Protein AF-A0A8S1S2Y8-F1 (afdb_monomer_lite)

InterPro domains:
  IPR013099 Potassium channel domain [PF07885] (14-70)
  IPR028325 Voltage-gated potassium channel [PTHR11537] (1-99)

Secondary structure (DSSP, 8-state):
-HHHHHTT-TT-S--SHHHHHHHHHHHHTT---SSS---SHHHHHHHHHHHHHHHHHHHHHHHHHHHHHHHHHHHHHHHHHHHHHHHHHHHHHHHHHHHHHHHHHHHHHHHHHHHHHHHHHHHHHHHHHHHHHHHHHHHHHHHHHHHHHHHHHHHHHHHHHHHHHHHHHHHHHHHHHHHHT-

Radius of gyration: 68.38 Å; chains: 1; bounding box: 125×21×181 Å

Structure (mmCIF, N/CA/C/O backbone):
data_AF-A0A8S1S2Y8-F1
#
_entry.id   AF-A0A8S1S2Y8-F1
#
loop_
_atom_site.group_PDB
_atom_site.id
_atom_site.type_symbol
_atom_site.label_atom_id
_atom_site.label_alt_id
_atom_site.label_comp_id
_atom_site.label_asym_id
_atom_site.label_entity_id
_atom_site.label_seq_id
_atom_site.pdbx_PDB_ins_code
_atom_site.Cartn_x
_atom_site.Cartn_y
_atom_site.Cartn_z
_atom_site.occupancy
_atom_site.B_iso_or_equiv
_atom_site.auth_seq_id
_atom_site.auth_comp_id
_atom_site.auth_asym_id
_atom_site.auth_atom_id
_atom_site.pdbx_PDB_model_num
ATOM 1 N N . MET A 1 1 ? 30.157 2.324 -43.623 1.00 88.12 1 MET A N 1
ATOM 2 C CA . MET A 1 1 ? 29.641 3.522 -44.312 1.00 88.12 1 MET A CA 1
ATOM 3 C C . MET A 1 1 ? 30.739 4.304 -45.024 1.00 88.12 1 MET A C 1
ATOM 5 O O . MET A 1 1 ? 30.757 4.254 -46.238 1.00 88.12 1 MET A O 1
ATOM 9 N N . TYR A 1 2 ? 31.684 4.937 -44.312 1.00 89.44 2 TYR A N 1
ATOM 10 C CA . TYR A 1 2 ? 32.797 5.688 -44.927 1.00 89.44 2 TYR A CA 1
ATOM 11 C C . TYR A 1 2 ? 33.523 4.914 -46.044 1.00 89.44 2 TYR A C 1
ATOM 13 O O . TYR A 1 2 ? 33.565 5.370 -47.179 1.00 89.44 2 TYR A O 1
ATOM 21 N N . PHE A 1 3 ? 34.014 3.707 -45.739 1.00 88.25 3 PHE A N 1
ATOM 22 C CA . PHE A 1 3 ? 34.695 2.857 -46.724 1.00 88.25 3 PHE A CA 1
ATOM 23 C C . PHE A 1 3 ? 33.790 2.458 -47.900 1.00 88.25 3 PHE A C 1
ATOM 25 O O . PHE A 1 3 ? 34.206 2.540 -49.046 1.00 88.25 3 PHE A O 1
ATOM 32 N N . ALA A 1 4 ? 32.524 2.129 -47.620 1.00 86.75 4 ALA A N 1
ATOM 33 C CA . ALA A 1 4 ? 31.551 1.726 -48.636 1.00 86.75 4 ALA A CA 1
ATOM 34 C C . ALA A 1 4 ? 31.177 2.852 -49.615 1.00 86.75 4 ALA A C 1
ATOM 36 O O . ALA A 1 4 ? 30.771 2.564 -50.730 1.00 86.75 4 ALA A O 1
ATOM 37 N N . GLU A 1 5 ? 31.293 4.121 -49.219 1.00 87.25 5 GLU A N 1
ATOM 38 C CA . GLU A 1 5 ? 31.091 5.246 -50.138 1.00 87.25 5 GLU A CA 1
ATOM 39 C C . GLU A 1 5 ? 32.388 5.644 -50.849 1.00 87.25 5 GLU A C 1
ATOM 41 O O . GLU A 1 5 ? 32.359 5.916 -52.045 1.00 87.25 5 GLU A O 1
ATOM 46 N N . LYS A 1 6 ? 33.527 5.631 -50.144 1.00 87.31 6 LYS A N 1
ATOM 47 C CA . LYS A 1 6 ? 34.828 6.033 -50.699 1.00 87.31 6 LYS A CA 1
ATOM 48 C C . LYS A 1 6 ? 35.302 5.140 -51.849 1.00 87.31 6 LYS A C 1
ATOM 50 O O . LYS A 1 6 ? 35.990 5.620 -52.737 1.00 87.31 6 LYS A O 1
ATOM 55 N N . GLU A 1 7 ? 34.968 3.853 -51.821 1.00 82.81 7 GLU A N 1
ATOM 56 C CA . GLU A 1 7 ? 35.405 2.892 -52.845 1.00 82.81 7 GLU A CA 1
ATOM 57 C C . GLU A 1 7 ? 34.587 2.950 -54.144 1.00 82.81 7 GLU A C 1
ATOM 59 O O . GLU A 1 7 ? 35.056 2.473 -55.173 1.00 82.81 7 GLU A O 1
ATOM 64 N N . PHE A 1 8 ? 33.375 3.51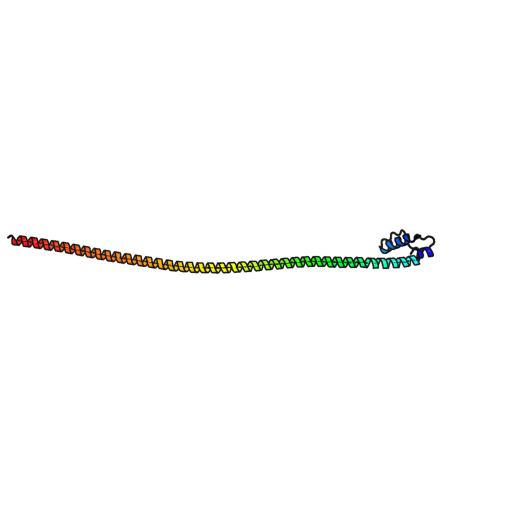5 -54.117 1.00 81.56 8 PHE A N 1
ATOM 65 C CA . PHE A 1 8 ? 32.415 3.405 -55.226 1.00 81.56 8 PHE A CA 1
ATOM 66 C C . PHE A 1 8 ? 31.909 4.753 -55.759 1.00 81.56 8 PHE A C 1
ATOM 68 O O . PHE A 1 8 ? 31.185 4.769 -56.756 1.00 81.56 8 PHE A O 1
ATOM 75 N N . VAL A 1 9 ? 32.227 5.873 -55.097 1.00 85.25 9 VAL A N 1
ATOM 76 C CA . VAL A 1 9 ? 31.746 7.213 -55.462 1.00 85.25 9 VAL A CA 1
ATOM 77 C C . VAL A 1 9 ? 32.855 8.248 -55.256 1.00 85.25 9 VAL A C 1
ATOM 79 O O . VAL A 1 9 ? 33.209 8.559 -54.120 1.00 85.25 9 VAL A O 1
ATOM 82 N N . ASP A 1 10 ? 33.340 8.837 -56.353 1.00 76.56 10 ASP A N 1
ATOM 83 C CA . ASP A 1 10 ? 34.416 9.842 -56.323 1.00 76.56 10 ASP A CA 1
ATOM 84 C C . ASP A 1 10 ? 33.977 11.185 -55.697 1.00 76.56 10 ASP A C 1
ATOM 86 O O . ASP A 1 10 ? 34.772 11.845 -55.033 1.00 76.56 10 ASP A O 1
ATOM 90 N N . ASP A 1 11 ? 32.697 11.567 -55.839 1.00 81.38 11 ASP A N 1
ATOM 91 C CA . ASP A 1 11 ? 32.091 12.784 -55.256 1.00 81.38 11 ASP A CA 1
ATOM 92 C C . ASP A 1 11 ? 31.086 12.449 -54.131 1.00 81.38 11 ASP A C 1
ATOM 94 O O . ASP A 1 11 ? 29.880 12.750 -54.170 1.00 81.38 11 ASP A O 1
ATOM 98 N N . SER A 1 12 ? 31.575 11.707 -53.134 1.00 85.31 12 SER A N 1
ATOM 99 C CA . SER A 1 12 ? 30.797 11.356 -51.945 1.00 85.31 12 SER A CA 1
ATOM 100 C C . SER A 1 12 ? 30.681 12.536 -50.976 1.00 85.31 12 SER A C 1
ATOM 102 O O . SER A 1 12 ? 31.655 13.228 -50.678 1.00 85.31 12 SER A O 1
ATOM 104 N N . GLN A 1 13 ? 29.485 12.712 -50.404 1.00 86.81 13 GLN A N 1
ATOM 105 C CA . GLN A 1 13 ? 29.245 13.674 -49.321 1.00 86.81 13 GLN A CA 1
ATOM 106 C C . GLN A 1 13 ? 29.924 13.240 -48.008 1.00 86.81 13 GLN A C 1
ATOM 108 O O . GLN A 1 13 ? 30.214 14.077 -47.156 1.00 86.81 13 GLN A O 1
ATOM 113 N N . ILE A 1 14 ? 30.192 11.939 -47.836 1.00 88.94 14 ILE A N 1
ATOM 114 C CA . ILE A 1 14 ? 30.812 11.361 -46.637 1.00 88.94 14 ILE A CA 1
ATOM 115 C C . ILE A 1 14 ? 32.317 11.215 -46.887 1.00 88.94 14 ILE A C 1
ATOM 117 O O . ILE A 1 14 ? 32.796 10.176 -47.342 1.00 88.94 14 ILE A O 1
ATOM 121 N N . GLN A 1 15 ? 33.069 12.267 -46.572 1.00 87.62 15 GLN A N 1
ATOM 122 C CA . GLN A 1 15 ? 34.500 12.384 -46.873 1.00 87.62 15 GLN A CA 1
ATOM 123 C C . GLN A 1 15 ? 35.410 11.951 -45.719 1.00 87.62 15 GLN A C 1
ATOM 125 O O . GLN A 1 15 ? 36.563 11.586 -45.949 1.00 87.62 15 GLN A O 1
ATOM 130 N N . ASN A 1 16 ? 34.906 11.957 -44.480 1.00 90.31 16 ASN A N 1
ATOM 131 C CA . ASN A 1 16 ? 35.681 11.609 -43.287 1.00 90.31 16 ASN A CA 1
ATOM 132 C C . ASN A 1 16 ? 34.907 10.682 -42.335 1.00 90.31 16 ASN A C 1
ATOM 134 O O . ASN A 1 16 ? 33.675 10.683 -42.296 1.00 90.31 16 ASN A O 1
ATOM 138 N N . ILE A 1 17 ? 35.633 9.933 -41.496 1.00 92.69 17 ILE A N 1
ATOM 139 C CA . ILE A 1 17 ? 35.045 9.016 -40.500 1.00 92.69 17 ILE A CA 1
ATOM 140 C C . ILE A 1 17 ? 34.043 9.723 -39.562 1.00 92.69 17 ILE A C 1
ATOM 142 O O . ILE A 1 17 ? 32.956 9.178 -39.369 1.00 92.69 17 ILE A O 1
ATOM 146 N N . PRO A 1 18 ? 34.313 10.933 -39.026 1.00 94.06 18 PRO A N 1
ATOM 147 C CA . PRO A 1 18 ? 33.348 11.625 -38.169 1.00 94.06 18 PRO A CA 1
ATOM 148 C C . PRO A 1 18 ? 32.007 11.929 -38.854 1.00 94.06 18 PRO A C 1
ATOM 150 O O . PRO A 1 18 ? 30.966 11.820 -38.215 1.00 94.06 18 PRO A O 1
ATOM 153 N N . GLN A 1 19 ? 32.002 12.232 -40.158 1.00 91.69 19 GLN A N 1
ATOM 154 C CA . GLN A 1 19 ? 30.764 12.451 -40.923 1.00 91.69 19 GLN A CA 1
ATOM 155 C C . GLN A 1 19 ? 29.966 11.152 -41.075 1.00 91.69 19 GLN A C 1
ATOM 157 O O . GLN A 1 19 ? 28.742 11.154 -40.984 1.00 91.69 19 GLN A O 1
ATOM 162 N N . ALA A 1 20 ? 30.653 10.018 -41.239 1.00 91.62 20 ALA A N 1
ATOM 163 C CA . ALA A 1 20 ? 30.003 8.713 -41.259 1.00 91.62 20 ALA A CA 1
ATOM 164 C C . ALA A 1 20 ? 29.401 8.337 -39.893 1.00 91.62 20 ALA A C 1
ATOM 166 O O . ALA A 1 20 ? 28.341 7.716 -39.852 1.00 91.62 20 ALA A O 1
ATOM 167 N N . ILE A 1 21 ? 30.055 8.716 -38.787 1.00 92.94 21 ILE A N 1
ATOM 168 C CA . ILE A 1 21 ? 29.522 8.542 -37.426 1.00 92.94 21 ILE A CA 1
ATOM 169 C C . ILE A 1 21 ? 28.290 9.426 -37.224 1.00 92.94 21 ILE A C 1
ATOM 171 O O . ILE A 1 21 ? 27.272 8.936 -36.742 1.00 92.94 21 ILE A O 1
ATOM 175 N N . TRP A 1 22 ? 28.354 10.696 -37.632 1.00 93.88 22 TRP A N 1
ATOM 176 C CA . TRP A 1 22 ? 27.210 11.607 -37.590 1.00 93.88 22 TRP A CA 1
ATOM 177 C C . TRP A 1 22 ? 26.012 11.034 -38.350 1.00 93.88 22 TRP A C 1
ATOM 179 O O . TRP A 1 22 ? 24.940 10.882 -37.766 1.00 93.88 22 TRP A O 1
ATOM 189 N N . TRP A 1 23 ? 26.225 10.605 -39.599 1.00 93.31 23 TRP A N 1
ATOM 190 C CA . TRP A 1 23 ? 25.201 9.940 -40.401 1.00 93.31 23 TRP A CA 1
ATOM 191 C C . TRP A 1 23 ? 24.616 8.704 -39.700 1.00 93.31 23 TRP A C 1
ATOM 193 O O . TRP A 1 23 ? 23.399 8.518 -39.680 1.00 93.31 23 TRP A O 1
ATOM 203 N N . ALA A 1 24 ? 25.463 7.865 -39.094 1.00 92.06 24 ALA A N 1
ATOM 204 C CA . ALA A 1 24 ? 25.008 6.667 -38.394 1.00 92.06 24 ALA A CA 1
ATOM 205 C C . ALA A 1 24 ? 24.125 7.020 -37.189 1.00 92.06 24 ALA A C 1
ATOM 207 O O . ALA A 1 24 ? 23.062 6.425 -37.024 1.00 92.06 24 ALA A O 1
ATOM 208 N N . ILE A 1 25 ? 24.516 8.018 -36.388 1.00 92.44 25 ILE A N 1
ATOM 209 C CA . ILE A 1 25 ? 23.746 8.473 -35.223 1.00 92.44 25 ILE A CA 1
ATOM 210 C C . ILE A 1 25 ? 22.370 8.979 -35.658 1.00 92.44 25 ILE A C 1
ATOM 212 O O . ILE A 1 25 ? 21.370 8.494 -35.139 1.00 92.44 25 ILE A O 1
ATOM 216 N N . ILE A 1 26 ? 22.300 9.899 -36.627 1.00 93.31 26 ILE A N 1
ATOM 217 C CA . ILE A 1 26 ? 21.025 10.494 -37.070 1.00 93.31 26 ILE A CA 1
ATOM 218 C C . ILE A 1 26 ? 20.114 9.486 -37.785 1.00 93.31 26 ILE A C 1
ATOM 220 O O . ILE A 1 26 ? 18.896 9.652 -37.785 1.00 93.31 26 ILE A O 1
ATOM 224 N N . THR A 1 27 ? 20.692 8.445 -38.394 1.00 91.56 27 THR A N 1
ATOM 225 C CA . THR A 1 27 ? 19.942 7.366 -39.055 1.00 91.56 27 THR A CA 1
ATOM 226 C C . THR A 1 27 ? 19.395 6.375 -38.029 1.00 91.56 27 THR A C 1
ATOM 228 O O . THR A 1 27 ? 18.227 6.002 -38.103 1.00 91.56 27 THR A O 1
ATOM 231 N N . ILE A 1 28 ? 20.201 5.985 -37.033 1.00 91.38 28 ILE A N 1
ATOM 232 C CA . ILE A 1 28 ? 19.782 5.090 -35.941 1.00 91.38 28 ILE A CA 1
ATOM 233 C C . ILE A 1 28 ? 18.699 5.741 -35.078 1.00 91.38 28 ILE A C 1
ATOM 235 O O . ILE A 1 28 ? 17.756 5.068 -34.670 1.00 91.38 28 ILE A O 1
ATOM 239 N N . THR A 1 29 ? 18.794 7.050 -34.836 1.00 91.62 29 THR A N 1
ATOM 240 C CA . THR A 1 29 ? 17.769 7.815 -34.110 1.00 91.62 29 THR A CA 1
ATOM 241 C C . THR A 1 29 ? 16.569 8.197 -34.973 1.00 91.62 29 THR A C 1
ATOM 243 O O . THR A 1 29 ? 15.662 8.862 -34.480 1.00 91.62 29 THR A O 1
ATOM 246 N N . THR A 1 30 ? 16.525 7.771 -36.241 1.00 91.44 30 THR A N 1
ATOM 247 C CA . THR A 1 30 ? 15.448 8.058 -37.206 1.00 91.44 30 THR A CA 1
ATOM 248 C C . THR A 1 30 ? 15.209 9.550 -37.486 1.00 91.44 30 THR A C 1
ATOM 250 O O . THR A 1 30 ? 14.169 9.912 -38.024 1.00 91.44 30 THR A O 1
ATOM 253 N N . VAL A 1 31 ? 16.171 10.422 -37.159 1.00 93.62 31 VAL A N 1
ATOM 254 C CA . VAL A 1 31 ? 16.075 11.872 -37.406 1.00 93.62 31 VAL A CA 1
ATOM 255 C C . VAL A 1 31 ? 16.260 12.185 -38.889 1.00 93.62 31 VAL A C 1
ATOM 257 O O . VAL A 1 31 ? 15.448 12.894 -39.470 1.00 93.62 31 VAL A O 1
ATOM 260 N N . GLY A 1 32 ? 17.320 11.642 -39.501 1.00 91.69 32 GLY A N 1
ATOM 261 C CA . GLY A 1 32 ? 17.525 11.672 -40.952 1.00 91.69 32 GLY A CA 1
ATOM 262 C C . GLY A 1 32 ? 17.511 13.063 -41.600 1.00 91.69 32 GLY A C 1
ATOM 263 O O . GLY A 1 32 ? 16.723 13.298 -42.509 1.00 91.69 32 GLY A O 1
ATOM 264 N N . TYR A 1 33 ? 18.406 13.969 -41.187 1.00 93.19 33 TYR A N 1
ATOM 265 C CA . TYR A 1 33 ? 18.482 15.337 -41.732 1.00 93.19 33 TYR A CA 1
ATOM 266 C C . TYR A 1 33 ? 18.702 15.416 -43.254 1.00 93.19 33 TYR A C 1
ATOM 268 O O . TYR A 1 33 ? 18.320 16.408 -43.870 1.00 93.19 33 TYR A O 1
ATOM 276 N N . GLY A 1 34 ? 19.308 14.391 -43.863 1.00 90.31 34 GLY A N 1
ATOM 277 C CA . GLY A 1 34 ? 19.558 14.338 -45.309 1.00 90.31 34 GLY A CA 1
ATOM 278 C C . GLY A 1 34 ? 20.745 15.187 -45.782 1.00 90.31 34 GLY A C 1
ATOM 279 O O . GLY A 1 34 ? 20.929 15.366 -46.981 1.00 90.31 34 GLY A O 1
ATOM 280 N N . ASP A 1 35 ? 21.555 15.684 -44.851 1.00 91.06 35 ASP A N 1
ATOM 281 C CA . ASP A 1 35 ? 22.799 16.425 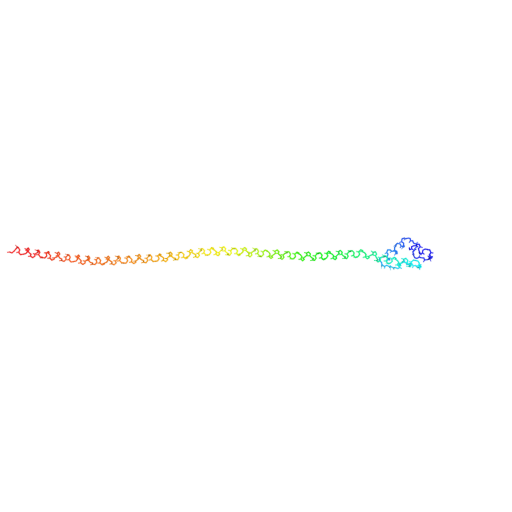-45.076 1.00 91.06 35 ASP A CA 1
ATOM 282 C C . ASP A 1 35 ? 23.923 15.542 -45.644 1.00 91.06 35 ASP A C 1
ATOM 284 O O . ASP A 1 35 ? 24.696 15.979 -46.497 1.00 91.06 35 ASP A O 1
ATOM 288 N N . TYR A 1 36 ? 23.968 14.279 -45.219 1.00 89.62 36 TYR A N 1
ATOM 289 C CA . TYR A 1 36 ? 24.851 13.252 -45.761 1.00 89.62 36 TYR A CA 1
ATOM 290 C C . TYR A 1 36 ? 24.034 12.014 -46.123 1.00 89.62 36 TYR A C 1
ATOM 292 O O . TYR A 1 36 ? 23.331 11.469 -45.275 1.00 89.62 36 TYR A O 1
ATOM 300 N N . VAL A 1 37 ? 24.119 11.538 -47.368 1.00 89.62 37 VAL A N 1
ATOM 301 C CA . VAL A 1 37 ? 23.354 10.364 -47.825 1.00 89.62 37 VAL A CA 1
ATOM 302 C C . VAL A 1 37 ? 24.238 9.436 -48.668 1.00 89.62 37 VAL A C 1
ATOM 304 O O . VAL A 1 37 ? 24.928 9.925 -49.566 1.00 89.62 37 VAL A O 1
ATOM 307 N N . PRO A 1 38 ? 24.223 8.104 -48.429 1.00 89.50 38 PRO A N 1
ATOM 308 C CA . PRO A 1 38 ? 24.921 7.156 -49.294 1.00 89.50 38 PRO A CA 1
ATOM 309 C C . PRO A 1 38 ? 24.380 7.219 -50.717 1.00 89.50 38 PRO A C 1
ATOM 311 O O . PRO A 1 38 ? 23.175 7.047 -50.940 1.00 89.50 38 PRO A O 1
ATOM 314 N N . LYS A 1 39 ? 25.268 7.375 -51.695 1.00 88.31 39 LYS A N 1
ATOM 315 C CA . LYS A 1 39 ? 24.903 7.265 -53.111 1.00 88.31 39 LYS A CA 1
ATOM 316 C C . LYS A 1 39 ? 25.178 5.858 -53.648 1.00 88.31 39 LYS A C 1
ATOM 318 O O . LYS A 1 39 ? 24.433 5.401 -54.519 1.00 88.31 39 LYS A O 1
ATOM 323 N N . SER A 1 40 ? 26.179 5.159 -53.106 1.00 91.44 40 SER A N 1
ATOM 324 C CA . SER A 1 40 ? 26.584 3.824 -53.560 1.00 91.44 40 SER A CA 1
ATOM 325 C C . SER A 1 40 ? 25.523 2.753 -53.271 1.00 91.44 40 SER A C 1
ATOM 327 O O . SER A 1 40 ? 24.742 2.843 -52.318 1.00 91.44 40 SER A O 1
ATOM 329 N N . LEU A 1 41 ? 25.504 1.690 -54.082 1.00 90.19 41 LEU A N 1
ATOM 330 C CA . LEU A 1 41 ? 24.594 0.557 -53.880 1.00 90.19 41 LEU A CA 1
ATOM 331 C C . LEU A 1 41 ? 24.871 -0.156 -52.542 1.00 90.19 41 LEU A C 1
ATOM 333 O O . LEU A 1 41 ? 23.941 -0.476 -51.801 1.00 90.19 41 LEU A O 1
ATOM 337 N N . LEU A 1 42 ? 26.152 -0.341 -52.206 1.00 89.81 42 LEU A N 1
ATOM 338 C CA . LEU A 1 42 ? 26.587 -0.960 -50.954 1.00 89.81 42 LEU A CA 1
ATOM 339 C C . LEU A 1 42 ? 26.259 -0.078 -49.737 1.00 89.81 42 LEU A C 1
ATOM 341 O O . LEU A 1 42 ? 25.779 -0.576 -48.719 1.00 89.81 42 LEU A O 1
ATOM 345 N N . GLY A 1 43 ? 26.449 1.238 -49.851 1.00 90.31 43 GLY A N 1
ATOM 346 C CA . GLY A 1 43 ? 26.092 2.215 -48.823 1.00 90.31 43 GLY A CA 1
ATOM 347 C C . GLY A 1 43 ? 24.592 2.239 -48.533 1.00 90.31 43 GLY A C 1
ATOM 348 O O . GLY A 1 43 ? 24.194 2.272 -47.369 1.00 90.31 43 GLY A O 1
ATOM 349 N N . LYS A 1 44 ? 23.747 2.120 -49.565 1.00 90.44 44 LYS A N 1
ATOM 350 C CA . LYS A 1 44 ? 22.289 1.993 -49.397 1.00 90.44 44 LYS A CA 1
ATOM 351 C C . LYS A 1 44 ? 21.895 0.706 -48.675 1.00 90.44 44 LYS A C 1
ATOM 353 O O . LYS A 1 44 ? 21.053 0.758 -47.782 1.00 90.44 44 LYS A O 1
ATOM 358 N N . PHE A 1 45 ? 22.524 -0.426 -48.996 1.00 93.62 45 PHE A N 1
ATOM 359 C CA . PHE A 1 45 ? 22.280 -1.686 -48.285 1.00 93.62 45 PHE A CA 1
ATOM 360 C C . PHE A 1 45 ? 22.652 -1.586 -46.796 1.00 93.62 45 PHE A C 1
ATOM 362 O O . PHE A 1 45 ? 21.863 -1.955 -45.926 1.00 93.62 45 PHE A O 1
ATOM 369 N N . ILE A 1 46 ? 23.813 -0.998 -46.492 1.00 91.44 46 ILE A N 1
ATOM 370 C CA . ILE A 1 46 ? 24.242 -0.722 -45.113 1.00 91.44 46 ILE A CA 1
ATOM 371 C C . ILE A 1 46 ? 23.277 0.253 -44.419 1.00 91.44 46 ILE A C 1
ATOM 373 O O . ILE A 1 46 ? 22.993 0.084 -43.236 1.00 91.44 46 ILE A O 1
ATOM 377 N N . GLY A 1 47 ? 22.733 1.235 -45.143 1.00 90.31 47 GLY A N 1
ATOM 378 C CA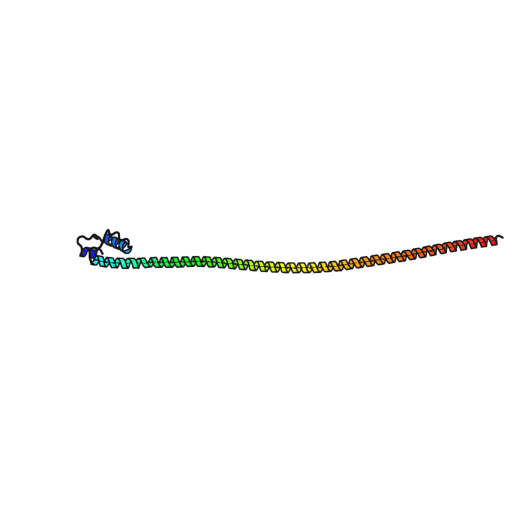 . GLY A 1 47 ? 21.696 2.145 -44.649 1.00 90.31 47 GLY A CA 1
ATOM 379 C C . GLY A 1 47 ? 20.422 1.435 -44.215 1.00 90.31 47 GLY A C 1
ATOM 380 O O . GLY A 1 47 ? 19.943 1.673 -43.108 1.00 90.31 47 GLY A O 1
ATOM 381 N N . VAL A 1 48 ? 19.917 0.511 -45.034 1.00 91.81 48 VAL A N 1
ATOM 382 C CA . VAL A 1 48 ? 18.730 -0.288 -44.691 1.00 91.81 48 VAL A CA 1
ATOM 383 C C . VAL A 1 48 ? 18.986 -1.142 -43.448 1.00 91.81 48 VAL A C 1
ATOM 385 O O . VAL A 1 48 ? 18.164 -1.152 -42.532 1.00 91.81 48 VAL A O 1
ATOM 388 N N . LEU A 1 49 ? 20.144 -1.804 -43.366 1.00 92.31 49 LEU A N 1
ATOM 389 C CA . LEU A 1 49 ? 20.515 -2.574 -42.176 1.00 92.31 49 LEU A CA 1
ATOM 390 C C . LEU A 1 49 ? 20.619 -1.683 -40.934 1.00 92.31 49 LEU A C 1
ATOM 392 O O . LEU A 1 49 ? 20.064 -2.020 -39.890 1.00 92.31 49 LEU A O 1
ATOM 396 N N . SER A 1 50 ? 21.280 -0.529 -41.046 1.00 91.25 50 SER A N 1
ATOM 397 C CA . SER A 1 50 ? 21.434 0.424 -39.941 1.00 91.25 50 SER A CA 1
ATOM 398 C C . SER A 1 50 ? 20.087 0.921 -39.416 1.00 91.25 50 SER A C 1
ATOM 400 O O . SER A 1 50 ? 19.941 1.109 -38.210 1.00 91.25 50 SER A O 1
ATOM 402 N N . LEU A 1 51 ? 19.102 1.109 -40.297 1.00 91.19 51 LEU A N 1
ATOM 403 C CA . LEU A 1 51 ? 17.750 1.509 -39.919 1.00 91.19 51 LEU A CA 1
ATOM 404 C C . LEU A 1 51 ? 17.032 0.404 -39.132 1.00 91.19 51 LEU A C 1
ATOM 406 O O . LEU A 1 51 ? 16.473 0.673 -38.071 1.00 91.19 51 LEU A O 1
ATOM 410 N N . ILE A 1 52 ? 17.100 -0.846 -39.603 1.00 92.81 52 ILE A N 1
ATOM 411 C CA . ILE A 1 52 ? 16.508 -2.000 -38.906 1.00 92.81 52 ILE A CA 1
ATOM 412 C C . ILE A 1 52 ? 17.135 -2.164 -37.516 1.00 92.81 52 ILE A C 1
ATOM 414 O O . ILE A 1 52 ? 16.418 -2.281 -36.521 1.00 92.81 52 ILE A O 1
ATOM 418 N N . PHE A 1 53 ? 18.467 -2.120 -37.424 1.00 92.31 53 PHE A N 1
ATOM 419 C CA . PHE A 1 53 ? 19.162 -2.212 -36.140 1.00 92.31 53 PHE A CA 1
ATOM 420 C C . PHE A 1 53 ? 18.835 -1.040 -35.215 1.00 92.31 53 PHE A C 1
ATOM 422 O O . PHE A 1 53 ? 18.650 -1.259 -34.021 1.00 92.31 53 PHE A O 1
ATOM 429 N N . GLY A 1 54 ? 18.719 0.181 -35.742 1.00 90.62 54 GLY A N 1
ATOM 430 C CA . GLY A 1 54 ? 18.371 1.349 -34.939 1.00 90.62 54 GLY A CA 1
ATOM 431 C C . GLY A 1 54 ? 17.007 1.217 -34.265 1.00 90.62 54 GLY A C 1
ATOM 432 O O . GLY A 1 54 ? 16.897 1.397 -33.053 1.00 90.62 54 GLY A O 1
ATOM 433 N N . VAL A 1 55 ? 15.990 0.790 -35.018 1.00 91.56 55 VAL A N 1
ATOM 434 C CA . VAL A 1 55 ? 14.642 0.547 -34.479 1.00 91.56 55 VAL A CA 1
ATOM 435 C C . VAL A 1 55 ? 14.652 -0.567 -33.427 1.00 91.56 55 VAL A C 1
ATOM 437 O O . VAL A 1 55 ? 14.068 -0.402 -32.355 1.00 91.56 55 VAL A O 1
ATOM 440 N N . LEU A 1 56 ? 15.347 -1.679 -33.688 1.00 92.75 56 LEU A N 1
ATOM 441 C CA . LEU A 1 56 ? 15.451 -2.789 -32.732 1.00 92.75 56 LEU A CA 1
ATOM 442 C C . LEU A 1 56 ? 16.144 -2.367 -31.428 1.00 92.75 56 LEU A C 1
ATOM 444 O O . LEU A 1 56 ? 15.671 -2.705 -30.342 1.00 92.75 56 LEU A O 1
ATOM 448 N N . LEU A 1 57 ? 17.232 -1.599 -31.526 1.00 91.94 57 LEU A N 1
ATOM 449 C CA . LEU A 1 57 ? 17.977 -1.110 -30.365 1.00 91.94 57 LEU A CA 1
ATOM 450 C C . LEU A 1 57 ? 17.159 -0.123 -29.530 1.00 91.94 57 LEU A C 1
ATOM 452 O O . LEU A 1 57 ? 17.193 -0.207 -28.305 1.00 91.94 57 LEU A O 1
ATOM 456 N N . LEU A 1 58 ? 16.405 0.778 -30.166 1.00 91.94 58 LEU A N 1
ATOM 457 C CA . LEU A 1 58 ? 15.548 1.739 -29.464 1.00 91.94 58 LEU A CA 1
ATOM 458 C C . LEU A 1 58 ? 14.282 1.095 -28.882 1.00 91.94 58 LEU A C 1
ATOM 460 O O . LEU A 1 58 ? 13.768 1.566 -27.868 1.00 91.94 58 LEU A O 1
ATOM 464 N N . SER A 1 59 ? 13.800 -0.010 -29.455 1.00 93.56 59 SER A N 1
ATOM 465 C CA . SER A 1 59 ? 12.603 -0.704 -28.967 1.00 93.56 59 SER A CA 1
ATOM 466 C C . SER A 1 59 ? 12.777 -1.296 -27.564 1.00 93.56 59 SER A C 1
ATOM 468 O O . SER A 1 59 ? 11.827 -1.294 -26.780 1.00 93.56 59 SER A O 1
ATOM 470 N N . LEU A 1 60 ? 13.962 -1.814 -27.231 1.00 94.31 60 LEU A N 1
ATOM 471 C CA . LEU A 1 60 ? 14.224 -2.460 -25.939 1.00 94.31 60 LEU A CA 1
ATOM 472 C C . LEU A 1 60 ? 14.113 -1.504 -24.735 1.00 94.31 60 LEU A C 1
ATOM 474 O O . LEU A 1 60 ? 13.339 -1.810 -23.823 1.00 94.31 60 LEU A O 1
ATOM 478 N N . PRO A 1 61 ? 14.817 -0.353 -24.685 1.00 93.62 61 PRO A N 1
ATOM 479 C CA . PRO A 1 61 ? 14.712 0.563 -23.552 1.00 93.62 61 PRO A CA 1
ATOM 480 C C . PRO A 1 61 ? 13.298 1.135 -23.408 1.00 93.62 61 PRO A C 1
ATOM 482 O O . PRO A 1 61 ? 12.804 1.236 -22.286 1.00 93.62 61 PRO A O 1
ATOM 485 N N . VAL A 1 62 ? 12.609 1.430 -24.518 1.00 95.44 62 VAL A N 1
ATOM 486 C CA . VAL A 1 62 ? 11.215 1.905 -24.495 1.00 95.44 62 VAL A CA 1
ATOM 487 C C . VAL A 1 62 ? 10.292 0.862 -23.857 1.00 95.44 62 VAL A C 1
ATOM 489 O O . VAL A 1 62 ? 9.510 1.202 -22.968 1.00 95.44 62 VAL A O 1
ATOM 492 N N . ALA A 1 63 ? 10.418 -0.413 -24.240 1.00 95.56 63 ALA A N 1
ATOM 493 C CA . ALA A 1 63 ? 9.618 -1.497 -23.668 1.00 95.56 63 ALA A CA 1
ATOM 494 C C . ALA A 1 63 ? 9.894 -1.709 -22.168 1.00 95.56 63 ALA A C 1
ATOM 496 O O . ALA A 1 63 ? 8.961 -1.870 -21.381 1.00 95.56 63 ALA A O 1
ATOM 497 N N . ILE A 1 64 ? 11.163 -1.674 -21.749 1.00 96.69 64 ILE A N 1
ATOM 498 C CA . ILE A 1 64 ? 11.554 -1.838 -20.339 1.00 96.69 64 ILE A CA 1
ATOM 499 C C . ILE A 1 64 ? 10.962 -0.715 -19.479 1.00 96.69 64 ILE A C 1
ATOM 501 O O . ILE A 1 64 ? 10.364 -0.989 -18.435 1.00 96.69 64 ILE A O 1
ATOM 505 N N . ILE A 1 65 ? 11.098 0.538 -19.922 1.00 97.69 65 ILE A N 1
ATOM 506 C CA . ILE A 1 65 ? 10.569 1.707 -19.208 1.00 97.69 65 ILE A CA 1
ATOM 507 C C . ILE A 1 65 ? 9.041 1.644 -19.143 1.00 97.69 65 ILE A C 1
ATOM 509 O O . ILE A 1 65 ? 8.473 1.848 -18.070 1.00 97.69 65 ILE A O 1
ATOM 513 N N . GLY A 1 66 ? 8.377 1.303 -20.253 1.00 96.88 66 GLY A N 1
ATOM 514 C CA . GLY A 1 66 ? 6.921 1.151 -20.304 1.00 96.88 66 GLY A CA 1
ATOM 515 C C . GLY A 1 66 ? 6.405 0.110 -19.309 1.00 96.88 66 GLY A C 1
ATOM 516 O O . GLY A 1 66 ? 5.511 0.403 -18.514 1.00 96.88 66 GLY A O 1
ATOM 517 N N . ASN A 1 67 ? 7.032 -1.068 -19.274 1.00 97.06 67 ASN A N 1
ATOM 518 C CA . ASN A 1 67 ? 6.668 -2.133 -18.338 1.00 97.06 67 ASN A CA 1
ATOM 519 C C . ASN A 1 67 ? 6.878 -1.715 -16.877 1.00 97.06 67 ASN A C 1
ATOM 521 O O . ASN A 1 67 ? 6.018 -1.969 -16.033 1.00 97.06 67 ASN A O 1
ATOM 525 N N . LYS A 1 68 ? 7.990 -1.035 -16.566 1.00 96.25 68 LYS A N 1
ATOM 526 C CA . LYS A 1 68 ? 8.262 -0.553 -15.203 1.00 96.25 68 LYS A CA 1
ATOM 527 C C . LYS A 1 68 ? 7.285 0.527 -14.764 1.00 96.25 68 LYS A C 1
ATOM 529 O O . LYS A 1 68 ? 6.813 0.496 -13.630 1.00 96.25 68 LYS A O 1
ATOM 534 N N . PHE A 1 69 ? 6.940 1.448 -15.657 1.00 97.44 69 PHE A N 1
ATOM 535 C CA . PHE A 1 69 ? 5.937 2.465 -15.371 1.00 97.44 69 PHE A CA 1
ATOM 536 C C . PHE A 1 69 ? 4.566 1.836 -15.104 1.00 97.44 69 PHE A C 1
ATOM 538 O O . PHE A 1 69 ? 3.906 2.198 -14.131 1.00 97.44 69 PHE A O 1
ATOM 545 N N . GLN A 1 70 ? 4.163 0.850 -15.909 1.00 96.81 70 GLN A N 1
ATOM 546 C CA . GLN A 1 70 ? 2.915 0.118 -15.705 1.00 96.81 70 GLN A CA 1
ATOM 547 C C . GLN A 1 70 ? 2.900 -0.636 -14.369 1.00 96.81 70 GLN A C 1
ATOM 549 O O . GLN A 1 70 ? 1.911 -0.565 -13.640 1.00 96.81 70 GLN A O 1
ATOM 554 N N . GLU A 1 71 ? 3.988 -1.328 -14.027 1.00 96.44 71 GLU A N 1
ATOM 555 C CA . GLU A 1 71 ? 4.136 -2.039 -12.754 1.00 96.44 71 GLU A CA 1
ATOM 556 C C . GLU A 1 71 ? 3.972 -1.085 -11.563 1.00 96.44 71 GLU A C 1
ATOM 558 O O . GLU A 1 71 ? 3.132 -1.321 -10.694 1.00 96.44 71 GLU A O 1
ATOM 563 N N . ILE A 1 72 ? 4.698 0.038 -11.566 1.00 96.38 72 ILE A N 1
ATOM 564 C CA . ILE A 1 72 ? 4.642 1.048 -10.500 1.00 96.38 72 ILE A CA 1
ATOM 565 C C . ILE A 1 72 ? 3.251 1.689 -10.423 1.00 96.38 72 ILE A C 1
ATOM 567 O O . ILE A 1 72 ? 2.710 1.870 -9.332 1.00 96.38 72 ILE A O 1
ATOM 571 N N . TYR A 1 73 ? 2.642 2.009 -11.565 1.00 96.44 73 TYR A N 1
ATOM 572 C CA . TYR A 1 73 ? 1.301 2.586 -11.619 1.00 96.44 73 TYR A CA 1
ATOM 573 C C . TYR A 1 73 ? 0.255 1.650 -10.997 1.00 96.44 73 TYR A C 1
ATOM 575 O O . TYR A 1 73 ? -0.536 2.063 -10.143 1.00 96.44 73 TYR A O 1
ATOM 583 N N . LEU A 1 74 ? 0.275 0.370 -11.381 1.00 96.19 74 LEU A N 1
ATOM 584 C CA . LEU A 1 74 ? -0.634 -0.637 -10.837 1.00 96.19 74 LEU A CA 1
ATOM 585 C C . LEU A 1 74 ? -0.364 -0.902 -9.355 1.00 96.19 74 LEU A C 1
ATOM 587 O O . LEU A 1 74 ? -1.309 -1.042 -8.578 1.00 96.19 74 LEU A O 1
ATOM 591 N N . GLN A 1 75 ? 0.904 -0.934 -8.944 1.00 96.31 75 GLN A N 1
ATOM 592 C CA . GLN A 1 75 ? 1.280 -1.093 -7.545 1.00 96.31 75 GLN A CA 1
ATOM 593 C C . GLN A 1 75 ? 0.744 0.061 -6.694 1.00 96.31 75 GLN A C 1
ATOM 595 O O . GLN A 1 75 ? 0.088 -0.197 -5.689 1.00 96.31 75 GLN A O 1
ATOM 600 N N . ASN A 1 76 ? 0.936 1.312 -7.114 1.00 95.94 76 ASN A N 1
ATOM 601 C CA . ASN A 1 76 ? 0.435 2.480 -6.386 1.00 95.94 76 ASN A CA 1
ATOM 602 C C . ASN A 1 76 ? -1.091 2.448 -6.239 1.00 95.94 76 ASN A C 1
ATOM 604 O O . ASN A 1 76 ? -1.607 2.609 -5.133 1.00 95.94 76 ASN A O 1
ATOM 608 N N . LYS A 1 77 ? -1.814 2.123 -7.318 1.00 95.06 77 LYS A N 1
ATOM 609 C CA . LYS A 1 77 ? -3.276 1.970 -7.288 1.00 95.06 77 LYS A CA 1
ATOM 610 C C . LYS A 1 77 ? -3.727 0.849 -6.338 1.00 95.06 77 LYS A C 1
ATOM 612 O O . LYS A 1 77 ? -4.700 0.990 -5.592 1.00 95.06 77 LYS A O 1
ATOM 617 N N . ASN A 1 78 ? -3.008 -0.272 -6.324 1.00 95.56 78 ASN A N 1
ATOM 618 C CA . ASN A 1 78 ? -3.280 -1.376 -5.405 1.00 95.56 78 ASN A CA 1
ATOM 619 C C . ASN A 1 78 ? -2.974 -1.003 -3.947 1.00 95.56 78 ASN A C 1
ATOM 621 O O . ASN A 1 78 ? -3.714 -1.389 -3.046 1.00 95.56 78 ASN A O 1
ATOM 625 N N . GLU A 1 79 ? -1.919 -0.237 -3.684 1.00 94.62 79 GLU A N 1
ATOM 626 C CA . GLU A 1 79 ? -1.595 0.229 -2.334 1.00 94.62 79 GLU A CA 1
ATOM 627 C C . GLU A 1 79 ? -2.627 1.231 -1.804 1.00 94.62 79 GLU A C 1
ATOM 629 O O . GLU A 1 79 ? -3.023 1.144 -0.641 1.00 94.62 79 GLU A O 1
ATOM 634 N N . GLU A 1 80 ? -3.140 2.132 -2.642 1.00 93.50 80 GLU A N 1
ATOM 635 C CA . GLU A 1 80 ? -4.234 3.038 -2.270 1.00 93.50 80 GLU A CA 1
ATOM 636 C C . GLU A 1 80 ? -5.506 2.275 -1.884 1.00 93.50 80 GLU A C 1
ATOM 638 O O . GLU A 1 80 ? -6.079 2.506 -0.815 1.00 93.50 80 GLU A O 1
ATOM 643 N N . THR A 1 81 ? -5.915 1.300 -2.700 1.00 93.06 81 THR A N 1
ATOM 644 C CA . THR A 1 81 ? -7.096 0.469 -2.407 1.00 93.06 81 THR A CA 1
ATOM 645 C C . THR A 1 81 ? -6.899 -0.402 -1.163 1.00 93.06 81 THR A C 1
ATOM 647 O O . THR A 1 81 ? -7.811 -0.516 -0.338 1.00 93.06 81 THR A O 1
ATOM 650 N N . LYS A 1 82 ? -5.700 -0.967 -0.953 1.00 94.06 82 LYS A N 1
ATOM 651 C CA . LYS A 1 82 ? -5.354 -1.696 0.280 1.00 94.06 82 LYS A CA 1
ATOM 652 C C . LYS A 1 82 ? -5.415 -0.793 1.510 1.00 94.06 82 LYS A C 1
ATOM 654 O O . LYS A 1 82 ? -5.977 -1.207 2.525 1.00 94.06 82 LYS A O 1
ATOM 659 N N . LYS A 1 83 ? -4.876 0.430 1.434 1.00 94.38 83 LYS A N 1
ATOM 660 C CA . LYS A 1 83 ? -4.941 1.422 2.520 1.00 94.38 83 LYS A CA 1
ATOM 661 C C . LYS A 1 83 ? -6.387 1.790 2.842 1.00 94.38 83 LYS A C 1
ATOM 663 O O . LYS A 1 83 ? -6.771 1.726 4.007 1.00 94.38 83 LYS A O 1
ATOM 668 N N . ALA A 1 84 ? -7.207 2.073 1.829 1.00 92.44 84 ALA A N 1
ATOM 669 C CA . ALA A 1 84 ? -8.628 2.366 2.010 1.00 92.44 84 ALA A CA 1
ATOM 670 C C . ALA A 1 84 ? -9.368 1.202 2.695 1.00 92.44 84 ALA A C 1
ATOM 672 O O . ALA A 1 84 ? -10.066 1.405 3.689 1.00 92.44 84 ALA A O 1
ATOM 673 N N . ARG A 1 85 ? -9.142 -0.039 2.240 1.00 92.25 85 ARG A N 1
ATOM 674 C CA . ARG A 1 85 ? -9.735 -1.240 2.850 1.00 92.25 85 ARG A CA 1
ATOM 675 C C . ARG A 1 85 ? -9.263 -1.460 4.289 1.00 92.25 85 ARG A C 1
ATOM 677 O O . ARG A 1 85 ? -10.070 -1.831 5.141 1.00 92.25 85 ARG A O 1
ATOM 684 N N . LYS A 1 86 ? -7.976 -1.238 4.578 1.00 94.19 86 LYS A N 1
ATOM 685 C CA . LYS A 1 86 ? -7.421 -1.352 5.935 1.00 94.19 86 LYS A CA 1
ATOM 686 C C . LYS A 1 86 ? -8.042 -0.313 6.866 1.00 94.19 86 LYS A C 1
ATOM 688 O O . LYS A 1 86 ? -8.464 -0.676 7.957 1.00 94.19 86 LYS A O 1
ATOM 693 N N . ASN A 1 87 ? -8.162 0.936 6.421 1.00 94.69 87 ASN A N 1
ATOM 694 C CA . ASN A 1 87 ? -8.785 2.009 7.196 1.00 94.69 87 ASN A CA 1
ATOM 695 C C . ASN A 1 87 ? -10.263 1.712 7.478 1.00 94.69 87 ASN A C 1
ATOM 697 O O . ASN A 1 87 ? -10.685 1.798 8.629 1.00 94.69 87 ASN A O 1
ATOM 701 N N . ALA A 1 88 ? -11.020 1.269 6.469 1.00 93.19 88 ALA A N 1
ATOM 702 C CA . ALA A 1 88 ? -12.416 0.868 6.638 1.00 93.19 88 ALA A CA 1
ATOM 703 C C . ALA A 1 88 ? -12.569 -0.299 7.630 1.00 93.19 88 ALA A C 1
ATOM 705 O O . ALA A 1 88 ? -13.423 -0.250 8.513 1.00 93.19 88 ALA A O 1
ATOM 706 N N . LYS A 1 89 ? -11.705 -1.322 7.544 1.00 94.31 89 LYS A N 1
ATOM 707 C CA . LYS A 1 89 ? -11.711 -2.457 8.482 1.00 94.31 89 LYS A CA 1
ATOM 708 C C . LYS A 1 89 ? -11.379 -2.022 9.913 1.00 94.31 89 LYS A C 1
ATOM 710 O O . LYS A 1 89 ? -12.038 -2.463 10.849 1.00 94.31 89 LYS A O 1
ATOM 715 N N . THR A 1 90 ? -10.382 -1.155 10.090 1.00 94.44 90 THR A N 1
ATOM 716 C CA . THR A 1 90 ? -10.029 -0.603 11.407 1.00 94.44 90 THR A CA 1
ATOM 717 C C . THR A 1 90 ? -11.189 0.195 11.994 1.00 94.44 90 THR A C 1
ATOM 719 O O . THR A 1 90 ? -11.527 -0.006 13.156 1.00 94.44 90 THR A O 1
ATOM 722 N N . HIS A 1 91 ? -11.832 1.048 11.192 1.00 93.81 91 HIS A N 1
ATOM 723 C CA . HIS A 1 91 ? -12.966 1.852 11.639 1.00 93.81 91 HIS A CA 1
ATOM 724 C C . HIS A 1 91 ? -14.175 0.985 12.019 1.00 93.81 91 HIS A C 1
ATOM 726 O O 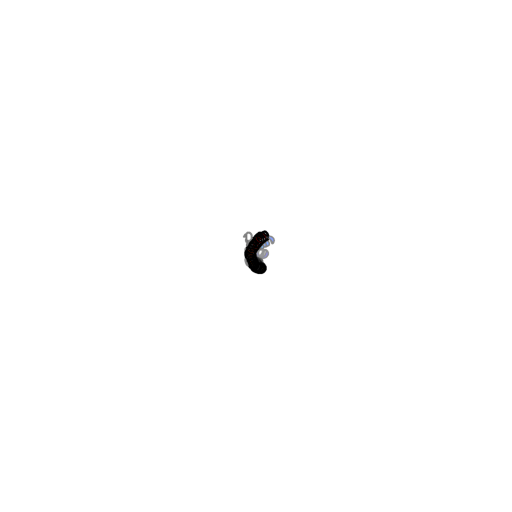. HIS A 1 91 ? -14.766 1.181 13.077 1.00 93.81 91 HIS A O 1
ATOM 732 N N . TYR A 1 92 ? -14.483 -0.040 11.220 1.00 92.25 92 TYR A N 1
ATOM 733 C CA . TYR A 1 92 ? -15.527 -1.012 11.545 1.00 92.25 92 TYR A CA 1
ATOM 734 C C . TYR A 1 92 ? -15.261 -1.712 12.886 1.00 92.25 92 TYR A C 1
ATOM 736 O O . TYR A 1 92 ? -16.134 -1.749 13.750 1.00 92.25 92 TYR A O 1
ATOM 744 N N . ASN A 1 93 ? -14.037 -2.206 13.099 1.00 93.44 93 ASN A N 1
ATOM 745 C CA . ASN A 1 93 ? -13.658 -2.858 14.355 1.00 93.44 93 ASN A CA 1
ATOM 746 C C . ASN A 1 93 ? -13.728 -1.898 15.556 1.00 93.44 93 ASN A C 1
ATOM 748 O O . ASN A 1 93 ? -14.103 -2.310 16.650 1.00 93.44 93 ASN A O 1
ATOM 752 N N . GLN A 1 94 ? -13.383 -0.620 15.368 1.00 93.38 94 GLN A N 1
ATOM 753 C CA . GLN A 1 94 ? -13.514 0.398 16.414 1.00 93.38 94 GLN A CA 1
ATOM 754 C C . GLN A 1 94 ? -14.978 0.620 16.810 1.00 93.38 94 GLN A C 1
ATOM 756 O O . GLN A 1 94 ? -15.270 0.625 18.005 1.00 93.38 94 GLN A O 1
ATOM 761 N N . ILE A 1 95 ? -15.885 0.750 15.835 1.00 91.44 95 ILE A N 1
ATOM 762 C CA . ILE A 1 95 ? -17.327 0.902 16.086 1.00 91.44 95 ILE A CA 1
ATOM 763 C C . ILE A 1 95 ? -17.876 -0.325 16.821 1.00 91.44 95 ILE A C 1
ATOM 765 O O . ILE A 1 95 ? -18.577 -0.173 17.817 1.00 91.44 95 ILE A O 1
ATOM 769 N N . GLN A 1 96 ? -17.524 -1.538 16.383 1.00 92.44 96 GLN A N 1
ATOM 770 C CA . GLN A 1 96 ? -17.966 -2.773 17.044 1.00 92.44 96 GLN A CA 1
ATOM 771 C C . GLN A 1 96 ? -17.511 -2.830 18.510 1.00 92.44 96 GLN A C 1
ATOM 773 O O . GLN A 1 96 ? -18.335 -3.021 19.400 1.00 92.44 96 GLN A O 1
ATOM 778 N N . ASN A 1 97 ? -16.235 -2.544 18.783 1.00 91.88 97 ASN A N 1
ATOM 779 C CA . ASN A 1 97 ? -15.715 -2.508 20.153 1.00 91.88 97 ASN A CA 1
ATOM 780 C C . ASN A 1 97 ? -16.375 -1.419 21.017 1.00 91.88 97 ASN A C 1
ATOM 782 O O . ASN A 1 97 ? -16.520 -1.589 22.228 1.00 91.88 97 ASN A O 1
ATOM 786 N N . GLN A 1 98 ? -16.740 -0.272 20.433 1.00 91.44 98 GLN A N 1
ATOM 787 C CA . GLN A 1 98 ? -17.494 0.759 21.150 1.00 91.44 98 GLN A CA 1
ATOM 788 C C . GLN A 1 98 ? -18.907 0.280 21.482 1.00 91.44 98 GLN A C 1
ATOM 790 O O . GLN A 1 98 ? -19.322 0.410 22.632 1.00 91.44 98 GLN A O 1
ATOM 795 N N . ASN A 1 99 ? -19.602 -0.328 20.521 1.00 92.56 99 ASN A N 1
ATOM 796 C CA . ASN A 1 99 ? -20.943 -0.869 20.724 1.00 92.56 99 ASN A CA 1
ATOM 797 C C . ASN A 1 99 ? -20.961 -1.935 21.828 1.00 92.56 99 ASN A C 1
ATOM 799 O O . ASN A 1 99 ? -21.831 -1.890 22.693 1.00 92.56 99 ASN A O 1
ATOM 803 N N . GLU A 1 100 ? -19.975 -2.837 21.868 1.00 93.25 100 GLU A N 1
ATOM 804 C CA . GLU A 1 100 ? -19.853 -3.817 22.955 1.00 93.25 100 GLU A CA 1
ATOM 805 C C . GLU A 1 100 ? -19.708 -3.138 24.325 1.00 93.25 100 GLU A C 1
ATOM 807 O O . GLU A 1 100 ? -20.414 -3.486 25.271 1.00 93.25 100 GLU A O 1
ATOM 812 N N . LYS A 1 101 ? -18.845 -2.120 24.442 1.00 92.25 101 LYS A N 1
ATOM 813 C CA . LYS A 1 101 ? -18.669 -1.372 25.700 1.00 92.25 101 LYS A CA 1
ATOM 814 C C . LYS A 1 101 ? -19.941 -0.652 26.144 1.00 92.25 101 LYS A C 1
ATOM 816 O O . LYS A 1 101 ? -20.214 -0.601 27.344 1.00 92.25 101 LYS A O 1
ATOM 821 N N . GLU A 1 102 ? -20.697 -0.083 25.207 1.00 94.75 102 GLU A N 1
ATOM 822 C CA . GLU A 1 102 ? -21.990 0.539 25.513 1.00 94.75 102 GLU A CA 1
ATOM 823 C C . GLU A 1 102 ? -22.998 -0.500 26.017 1.00 94.75 102 GLU A C 1
ATOM 825 O O . GLU A 1 102 ? -23.648 -0.257 27.033 1.00 94.75 102 GLU A O 1
ATOM 830 N N . ILE A 1 103 ? -23.067 -1.683 25.393 1.00 95.50 103 ILE A N 1
ATOM 831 C CA . ILE A 1 103 ? -23.931 -2.784 25.851 1.00 95.50 103 ILE A CA 1
ATOM 832 C C . ILE A 1 103 ? -23.595 -3.166 27.298 1.00 95.50 103 ILE A C 1
ATOM 834 O O . ILE A 1 103 ? -24.491 -3.199 28.141 1.00 95.50 103 ILE A O 1
ATOM 838 N N . TYR A 1 104 ? -22.316 -3.377 27.626 1.00 93.31 104 TYR A N 1
ATOM 839 C CA . TYR A 1 104 ? -21.911 -3.702 29.000 1.00 93.31 104 TYR A CA 1
ATOM 840 C C . TYR A 1 104 ? -22.280 -2.603 30.004 1.00 93.31 104 TYR A C 1
ATOM 842 O O . TYR A 1 104 ? -22.746 -2.903 31.103 1.00 93.31 104 TYR A O 1
ATOM 850 N N . ARG A 1 105 ? -22.123 -1.324 29.637 1.00 95.50 105 ARG A N 1
ATOM 851 C CA . ARG A 1 105 ? -22.538 -0.204 30.497 1.00 95.50 105 ARG A CA 1
ATOM 852 C C . ARG A 1 105 ? -24.042 -0.183 30.738 1.00 95.50 105 ARG A C 1
ATOM 854 O O . ARG A 1 105 ? -24.463 0.094 31.859 1.00 95.50 105 ARG A O 1
ATOM 861 N N . ILE A 1 106 ? -24.840 -0.462 29.710 1.00 96.88 106 ILE A N 1
ATOM 862 C CA . ILE A 1 106 ? -26.298 -0.535 29.837 1.00 96.88 106 ILE A CA 1
ATOM 863 C C . ILE A 1 106 ? -26.685 -1.689 30.763 1.00 96.88 106 ILE A C 1
ATOM 865 O O . ILE A 1 106 ? -27.466 -1.469 31.683 1.00 96.88 106 ILE A O 1
ATOM 869 N N . ILE A 1 107 ? -26.101 -2.877 30.583 1.00 96.75 107 ILE A N 1
ATOM 870 C CA . ILE A 1 107 ? -26.373 -4.046 31.436 1.00 96.75 107 ILE A CA 1
ATOM 871 C C . ILE A 1 107 ? -26.059 -3.741 32.907 1.00 96.75 107 ILE A C 1
ATOM 873 O O . ILE A 1 107 ? -26.879 -4.018 33.779 1.00 96.75 107 ILE A O 1
ATOM 877 N N . LEU A 1 108 ? -24.911 -3.120 33.193 1.00 96.56 108 LEU A N 1
ATOM 878 C CA . LEU A 1 108 ? -24.542 -2.748 34.563 1.00 96.56 108 LEU A CA 1
ATOM 879 C C . LEU A 1 108 ? -25.542 -1.766 35.185 1.00 96.56 108 LEU A C 1
ATOM 881 O O . LEU A 1 108 ? -25.992 -1.977 36.309 1.00 96.56 108 LEU A O 1
ATOM 885 N N . LYS A 1 109 ? -25.939 -0.728 34.439 1.00 96.75 109 LYS A N 1
ATOM 886 C CA . LYS A 1 109 ? -26.944 0.239 34.903 1.00 96.75 109 LYS A CA 1
ATOM 887 C C . LYS A 1 109 ? -28.319 -0.391 35.106 1.00 96.75 109 LYS A C 1
ATOM 889 O O . LYS A 1 109 ? -29.029 0.010 36.021 1.00 96.75 109 LYS A O 1
ATOM 894 N N . LEU A 1 110 ? -28.708 -1.353 34.269 1.00 97.56 110 LEU A N 1
ATOM 895 C CA . LEU A 1 110 ? -29.969 -2.077 34.435 1.00 97.56 110 LEU A CA 1
ATOM 896 C C . LEU A 1 110 ? -29.989 -2.856 35.751 1.00 97.56 110 LEU A C 1
ATOM 898 O O . LEU A 1 110 ? -30.965 -2.759 36.484 1.00 97.56 110 LEU A O 1
ATOM 902 N N . ASN A 1 111 ? -28.896 -3.539 36.088 1.00 97.00 111 ASN A N 1
ATOM 903 C CA . ASN A 1 111 ? -28.782 -4.255 37.358 1.00 97.00 111 ASN A CA 1
ATOM 904 C C . ASN A 1 111 ? -28.832 -3.304 38.572 1.00 97.00 111 ASN A C 1
ATOM 906 O O . ASN A 1 111 ? -29.470 -3.607 39.576 1.00 97.00 111 ASN A O 1
ATOM 910 N N . GLU A 1 112 ? -28.202 -2.127 38.491 1.00 96.69 112 GLU A N 1
ATOM 911 C CA . GLU A 1 112 ? -28.335 -1.104 39.541 1.00 96.69 112 GLU A CA 1
ATOM 912 C C . GLU A 1 112 ? -29.779 -0.599 39.679 1.00 96.69 112 GLU A C 1
ATOM 914 O O . GLU A 1 112 ? -30.277 -0.452 40.796 1.00 96.69 112 GLU A O 1
ATOM 919 N N . LEU A 1 113 ? -30.465 -0.354 38.559 1.00 97.00 113 LEU A N 1
ATOM 920 C CA . LEU A 1 113 ? -31.871 0.056 38.561 1.00 97.00 113 LEU A CA 1
ATOM 921 C C . LEU A 1 113 ? -32.777 -1.015 39.171 1.00 97.00 113 LEU A C 1
ATOM 923 O O . LEU A 1 113 ? -33.687 -0.679 39.926 1.00 97.00 113 LEU A O 1
ATOM 927 N N . GLU A 1 114 ? -32.514 -2.288 38.890 1.00 96.94 114 GLU A N 1
ATOM 928 C CA . GLU A 1 114 ? -33.245 -3.413 39.473 1.00 96.94 114 GLU A CA 1
ATOM 929 C C . GLU A 1 114 ? -33.088 -3.444 41.000 1.00 96.94 114 GLU A C 1
ATOM 931 O O . GLU A 1 114 ? -34.086 -3.459 41.720 1.00 96.94 114 GLU A O 1
ATOM 936 N N . GLN A 1 115 ? -31.861 -3.285 41.509 1.00 96.88 115 GLN A N 1
ATOM 937 C CA . GLN A 1 115 ? -31.615 -3.193 42.954 1.00 96.88 115 GLN A CA 1
ATOM 938 C C . GLN A 1 115 ? -32.308 -1.991 43.610 1.00 96.88 115 GLN A C 1
ATOM 940 O O . GLN A 1 115 ? -32.745 -2.062 44.762 1.00 96.88 115 GLN A O 1
ATOM 945 N N . VAL A 1 116 ? -32.384 -0.852 42.918 1.00 97.31 116 VAL A N 1
ATOM 946 C CA . VAL A 1 116 ? -33.105 0.323 43.428 1.00 97.31 116 VAL A CA 1
ATOM 947 C C . VAL A 1 116 ? -34.608 0.058 43.464 1.00 97.31 116 VAL A C 1
ATOM 949 O O . VAL A 1 116 ? -35.246 0.398 44.461 1.00 97.31 116 VAL A O 1
ATOM 952 N N . ASN A 1 117 ? -35.166 -0.581 42.434 1.00 96.62 117 ASN A N 1
ATOM 953 C CA . ASN A 1 117 ? -36.579 -0.956 42.409 1.00 96.62 117 ASN A CA 1
ATOM 954 C C . ASN A 1 117 ? -36.931 -1.893 43.572 1.00 96.62 117 ASN A C 1
ATOM 956 O O . ASN A 1 117 ? -37.908 -1.632 44.272 1.00 96.62 117 ASN A O 1
ATOM 960 N N . GLU A 1 118 ? -36.103 -2.901 43.861 1.00 97.50 118 GLU A N 1
ATOM 961 C CA . GLU A 1 118 ? -36.304 -3.786 45.019 1.00 97.50 118 GLU A CA 1
ATOM 962 C C . GLU A 1 118 ? -36.314 -3.014 46.350 1.00 97.50 118 GLU A C 1
ATOM 964 O O . GLU A 1 118 ? -37.170 -3.236 47.210 1.00 97.50 118 GLU A O 1
ATOM 969 N N . LYS A 1 119 ? -35.397 -2.051 46.523 1.00 97.19 119 LYS A N 1
ATOM 970 C CA . LYS A 1 119 ? -35.362 -1.195 47.723 1.00 97.19 119 LYS A CA 1
ATOM 971 C C . LYS A 1 119 ? -36.600 -0.309 47.843 1.00 97.19 119 LYS A C 1
ATOM 973 O O . LYS A 1 119 ? -37.087 -0.103 48.956 1.00 97.19 119 LYS A O 1
ATOM 978 N N . ILE A 1 120 ? -37.105 0.222 46.728 1.00 97.56 120 ILE A N 1
ATOM 979 C CA . ILE A 1 120 ? -38.348 1.003 46.708 1.00 97.56 120 ILE A CA 1
ATOM 980 C C . ILE A 1 120 ? -39.518 0.118 47.136 1.00 97.56 120 ILE A C 1
ATOM 982 O O . ILE A 1 120 ? -40.285 0.524 48.009 1.00 97.56 120 ILE A O 1
ATOM 986 N N . GLU A 1 121 ? -39.634 -1.096 46.591 1.00 97.19 121 GLU A N 1
ATOM 987 C CA . GLU A 1 121 ? -40.682 -2.038 46.996 1.00 97.19 121 GLU A CA 1
ATOM 988 C C . GLU A 1 121 ? -40.621 -2.362 48.491 1.00 97.19 121 GLU A C 1
ATOM 990 O O . GLU A 1 121 ? -41.657 -2.396 49.162 1.00 97.19 121 GLU A O 1
ATOM 995 N N . GLN A 1 122 ? -39.418 -2.556 49.034 1.00 97.00 122 GLN A N 1
ATOM 996 C CA . GLN A 1 122 ? -39.241 -2.798 50.461 1.00 97.00 122 GLN A CA 1
ATOM 997 C C . GLN A 1 122 ? -39.677 -1.590 51.301 1.00 97.00 122 GLN A C 1
ATOM 999 O O . GLN A 1 122 ? -40.461 -1.743 52.235 1.00 97.00 122 GLN A O 1
ATOM 1004 N N . CYS A 1 123 ? -39.253 -0.380 50.929 1.00 96.75 123 CYS A N 1
ATOM 1005 C CA . CYS A 1 123 ? -39.656 0.854 51.604 1.00 96.75 123 CYS A CA 1
ATOM 1006 C C . CYS A 1 123 ? -41.182 1.051 51.583 1.00 96.75 123 CYS A C 1
ATOM 1008 O O . CYS A 1 123 ? -41.777 1.451 52.585 1.00 96.75 123 CYS A O 1
ATOM 1010 N N . LEU A 1 124 ? -41.841 0.722 50.467 1.00 96.75 124 LEU A N 1
ATOM 1011 C CA . LEU A 1 124 ? -43.300 0.774 50.358 1.00 96.75 124 LEU A CA 1
ATOM 1012 C C . LEU A 1 124 ? -43.982 -0.216 51.313 1.00 96.75 124 LEU A C 1
ATOM 1014 O O . LEU A 1 124 ? -44.950 0.159 51.979 1.00 96.75 124 LEU A O 1
ATOM 1018 N N . LYS A 1 125 ? -43.466 -1.449 51.430 1.00 96.56 125 LYS A N 1
ATOM 1019 C CA . LYS A 1 125 ? -43.968 -2.446 52.396 1.00 96.56 125 LYS A CA 1
ATOM 1020 C C . LYS A 1 125 ? -43.803 -1.965 53.838 1.00 96.56 125 LYS A C 1
ATOM 1022 O O . LYS A 1 125 ? -44.752 -2.059 54.620 1.00 96.56 125 LYS A O 1
ATOM 1027 N N . ASP A 1 126 ? -42.640 -1.413 54.173 1.00 96.69 126 ASP A N 1
ATOM 1028 C CA . ASP A 1 126 ? -42.349 -0.896 55.513 1.00 96.69 126 ASP A CA 1
ATOM 1029 C C . ASP A 1 126 ? -43.268 0.283 55.860 1.00 96.69 126 ASP A C 1
ATOM 1031 O O . ASP A 1 126 ? -43.861 0.327 56.942 1.00 96.69 126 ASP A O 1
ATOM 1035 N N . ASN A 1 127 ? -43.474 1.202 54.913 1.00 95.00 127 ASN A N 1
ATOM 1036 C CA . ASN A 1 127 ? -44.374 2.338 55.086 1.00 95.00 127 ASN A CA 1
ATOM 1037 C C . ASN A 1 127 ? -45.830 1.874 55.294 1.00 95.00 127 ASN A C 1
ATOM 1039 O O . ASN A 1 127 ? -46.513 2.311 56.222 1.00 95.00 127 ASN A O 1
ATOM 1043 N N . GLN A 1 128 ? -46.291 0.893 54.510 1.00 96.38 128 GLN A N 1
ATOM 1044 C CA . GLN A 1 128 ? -47.613 0.285 54.692 1.00 96.38 128 GLN A CA 1
ATOM 1045 C C . GLN A 1 128 ? -47.776 -0.364 56.078 1.00 96.38 128 GLN A C 1
ATOM 1047 O O . GLN A 1 128 ? -48.843 -0.255 56.694 1.00 96.38 128 GLN A O 1
ATOM 1052 N N . PHE A 1 129 ? -46.740 -1.036 56.584 1.00 95.81 129 PHE A N 1
ATOM 1053 C CA . PHE A 1 129 ? -46.747 -1.610 57.929 1.00 95.81 129 PHE A CA 1
ATOM 1054 C C . PHE A 1 129 ? -46.824 -0.526 59.015 1.00 95.81 129 PHE A C 1
ATOM 1056 O O . PHE A 1 129 ? -47.601 -0.664 59.968 1.00 95.81 129 PHE A O 1
ATOM 1063 N N . LEU A 1 130 ? -46.081 0.571 58.849 1.00 96.06 130 LEU A N 1
ATOM 1064 C CA . LEU A 1 130 ? -46.129 1.722 59.749 1.00 96.06 130 LEU A CA 1
ATOM 1065 C C . LEU A 1 130 ? -47.531 2.333 59.811 1.00 96.06 130 LEU A C 1
ATOM 1067 O O . LEU A 1 130 ? -48.065 2.494 60.908 1.00 96.06 130 LEU A O 1
ATOM 1071 N N . TYR A 1 131 ? -48.167 2.591 58.661 1.00 93.81 131 TYR A N 1
ATOM 1072 C CA . TYR A 1 131 ? -49.540 3.111 58.623 1.00 93.81 131 TYR A CA 1
ATOM 1073 C C . TYR A 1 131 ? -50.518 2.210 59.385 1.00 93.81 131 TYR A C 1
ATOM 1075 O O . TYR A 1 131 ? -51.342 2.699 60.160 1.00 93.81 131 TYR A O 1
ATOM 1083 N N . ARG A 1 132 ? -50.412 0.884 59.218 1.00 95.81 132 ARG A N 1
ATOM 1084 C CA . ARG A 1 132 ? -51.260 -0.077 59.943 1.00 95.81 132 ARG A CA 1
ATOM 1085 C C . ARG A 1 132 ? -50.998 -0.077 61.448 1.00 95.81 132 ARG A C 1
ATOM 1087 O O . ARG A 1 132 ? -51.946 -0.207 62.218 1.00 95.81 132 ARG A O 1
ATOM 1094 N N . SER A 1 133 ? -49.741 0.057 61.861 1.00 95.88 133 SER A N 1
ATOM 1095 C CA . SER A 1 133 ? -49.354 0.070 63.277 1.00 95.88 133 SER A CA 1
ATOM 1096 C C . SER A 1 133 ? -49.854 1.333 63.970 1.00 95.88 133 SER A C 1
ATOM 1098 O O . SER A 1 133 ? -50.557 1.237 64.971 1.00 95.88 133 SER A O 1
ATOM 1100 N N . ILE A 1 134 ? -49.618 2.500 63.362 1.00 96.38 134 ILE A N 1
ATOM 1101 C CA . ILE A 1 134 ? -50.127 3.786 63.855 1.00 96.38 134 ILE A CA 1
ATOM 1102 C C . ILE A 1 134 ? -51.655 3.762 63.946 1.00 96.38 134 ILE A C 1
ATOM 1104 O O . ILE A 1 134 ? -52.217 4.178 64.955 1.00 96.38 134 ILE A O 1
ATOM 1108 N N . SER A 1 135 ? -52.341 3.242 62.922 1.00 95.75 135 SER A N 1
ATOM 1109 C CA . SER A 1 135 ? -53.803 3.123 62.940 1.00 95.75 135 SER A CA 1
ATOM 1110 C C . SER A 1 135 ? -54.297 2.228 64.082 1.00 95.75 135 SER A C 1
ATOM 1112 O O . SER A 1 135 ? -55.263 2.581 64.757 1.00 95.75 135 SER A O 1
ATOM 1114 N N . ARG A 1 136 ? -53.622 1.103 64.346 1.00 95.62 136 ARG A N 1
ATOM 1115 C CA . ARG A 1 136 ? -53.962 0.196 65.451 1.00 95.62 136 ARG A CA 1
ATOM 1116 C C . ARG A 1 136 ? -53.737 0.844 66.818 1.00 95.62 136 ARG A C 1
ATOM 1118 O O . ARG A 1 136 ? -54.590 0.715 67.695 1.00 95.62 136 ARG A O 1
ATOM 1125 N N . ASP A 1 137 ? -52.623 1.547 66.987 1.00 96.44 137 ASP A N 1
ATOM 1126 C CA . ASP A 1 137 ? -52.301 2.246 68.231 1.00 96.44 137 ASP A CA 1
ATOM 1127 C C . ASP A 1 137 ? -53.293 3.380 68.500 1.00 96.44 137 ASP A C 1
ATOM 1129 O O . ASP A 1 137 ? -53.800 3.502 69.616 1.00 96.44 137 ASP A O 1
ATOM 1133 N N . ALA A 1 138 ? -53.645 4.152 67.467 1.00 95.81 138 ALA A N 1
ATOM 1134 C CA . ALA A 1 138 ? -54.676 5.180 67.554 1.00 95.81 138 ALA A CA 1
ATOM 1135 C C . ALA A 1 138 ? -56.027 4.589 67.988 1.00 95.81 138 ALA A C 1
ATOM 1137 O O . ALA A 1 138 ? -56.659 5.118 68.903 1.00 95.81 138 ALA A O 1
ATOM 1138 N N . GLN A 1 139 ? -56.437 3.459 67.402 1.00 95.38 139 GLN A N 1
ATOM 1139 C CA . GLN A 1 139 ? -57.689 2.792 67.766 1.00 95.38 139 GLN A CA 1
ATOM 1140 C C . GLN A 1 139 ? -57.682 2.315 69.227 1.00 95.38 139 GLN A C 1
ATOM 1142 O O . GLN A 1 139 ? -58.618 2.583 69.973 1.00 95.38 139 GLN A O 1
ATOM 1147 N N . SER A 1 140 ? -56.581 1.703 69.675 1.00 94.94 140 SER A N 1
ATOM 1148 C CA . SER A 1 140 ? -56.398 1.275 71.071 1.00 94.94 140 SER A CA 1
ATOM 1149 C C . SER A 1 140 ? -56.475 2.442 72.060 1.00 94.94 140 SER A C 1
ATOM 1151 O O . SER A 1 140 ? -57.031 2.311 73.154 1.00 94.94 140 SER A O 1
ATOM 1153 N N . MET A 1 141 ? -55.932 3.609 71.696 1.00 95.50 141 MET A N 1
ATOM 1154 C CA . MET A 1 141 ? -56.046 4.811 72.523 1.00 95.50 141 MET A CA 1
ATOM 1155 C C . MET A 1 141 ? -57.489 5.310 72.616 1.00 95.50 141 MET A C 1
ATOM 1157 O O . MET A 1 141 ? -57.924 5.653 73.716 1.00 95.50 141 MET A O 1
ATOM 1161 N N . ILE A 1 142 ? -58.232 5.322 71.505 1.00 94.62 142 ILE A N 1
ATOM 1162 C CA . ILE A 1 142 ? -59.653 5.700 71.492 1.00 94.62 142 ILE A CA 1
ATOM 1163 C C . ILE A 1 142 ? -60.449 4.780 72.422 1.00 94.62 142 ILE A C 1
ATOM 1165 O O . ILE A 1 142 ? -61.161 5.274 73.297 1.00 94.62 142 ILE A O 1
ATOM 1169 N N . ASP A 1 143 ? -60.250 3.467 72.314 1.00 94.25 143 ASP A N 1
ATOM 1170 C CA . ASP A 1 143 ? -60.944 2.486 73.152 1.00 94.25 143 ASP A CA 1
ATOM 1171 C C . ASP A 1 143 ? -60.635 2.699 74.645 1.00 94.25 143 ASP A C 1
ATOM 1173 O O . ASP A 1 143 ? -61.538 2.722 75.483 1.00 94.25 143 ASP A O 1
ATOM 1177 N N . LYS A 1 144 ? -59.362 2.935 75.001 1.00 94.56 144 LYS A N 1
ATOM 1178 C CA . LYS A 1 144 ? -58.960 3.240 76.389 1.00 94.56 144 LYS A CA 1
ATOM 1179 C C . LYS A 1 144 ? -59.594 4.527 76.916 1.00 94.56 144 LYS A C 1
ATOM 1181 O O . LYS A 1 144 ? -59.965 4.583 78.091 1.00 94.56 144 LYS A O 1
ATOM 1186 N N . ILE A 1 145 ? -59.686 5.567 76.086 1.00 92.69 145 ILE A N 1
ATOM 1187 C CA . ILE A 1 145 ? -60.324 6.835 76.461 1.00 92.69 145 ILE A CA 1
ATOM 1188 C C . ILE A 1 145 ? -61.817 6.618 76.702 1.00 92.69 145 ILE A C 1
ATOM 1190 O O . ILE A 1 145 ? -62.329 7.103 77.713 1.00 92.69 145 ILE A O 1
ATOM 1194 N N . GLU A 1 146 ? -62.498 5.868 75.835 1.00 91.62 146 GLU A N 1
ATOM 1195 C CA . GLU A 1 146 ? -63.930 5.601 75.987 1.00 91.62 146 GLU A CA 1
ATOM 1196 C C . GLU A 1 146 ? -64.207 4.789 77.259 1.00 91.62 146 GLU A C 1
ATOM 1198 O O . GLU A 1 146 ? -65.023 5.200 78.085 1.00 91.62 146 GLU A O 1
ATOM 1203 N N . ILE A 1 147 ? -63.423 3.736 77.519 1.00 92.12 147 ILE A N 1
ATOM 1204 C CA . ILE A 1 147 ? -63.509 2.950 78.762 1.00 92.12 147 ILE A CA 1
ATOM 1205 C C . ILE A 1 147 ? -63.287 3.836 79.999 1.00 92.12 147 ILE A C 1
ATOM 1207 O O . ILE A 1 147 ? -64.042 3.769 80.973 1.00 92.12 147 ILE A O 1
ATOM 1211 N N . ASN A 1 148 ? -62.263 4.697 79.991 1.00 92.44 148 ASN A N 1
ATOM 1212 C CA . ASN A 1 148 ? -62.013 5.619 81.104 1.00 92.44 148 ASN A CA 1
ATOM 1213 C C . ASN A 1 148 ? -63.151 6.632 81.286 1.00 92.44 148 ASN A C 1
ATOM 1215 O O . ASN A 1 148 ? -63.499 6.965 82.423 1.00 92.44 148 ASN A O 1
ATOM 1219 N N . ARG A 1 149 ? -63.757 7.103 80.192 1.00 92.50 149 ARG A N 1
ATOM 1220 C CA . ARG A 1 149 ? -64.912 8.006 80.220 1.00 92.50 149 ARG A CA 1
ATOM 1221 C C . ARG A 1 149 ? -66.141 7.324 80.821 1.00 92.50 149 ARG A C 1
ATOM 1223 O O . ARG A 1 149 ? -66.817 7.935 81.653 1.00 92.50 149 ARG A O 1
ATOM 1230 N N . GLU A 1 150 ? -66.423 6.078 80.453 1.00 86.56 150 GLU A N 1
ATOM 1231 C CA . GLU A 1 150 ? -67.517 5.284 81.028 1.00 86.56 150 GLU A CA 1
ATOM 1232 C C . GLU A 1 150 ? -67.299 5.000 82.518 1.00 86.56 150 GLU A C 1
ATOM 1234 O O . GLU A 1 150 ? -68.189 5.245 83.339 1.00 86.56 150 GLU A O 1
ATOM 1239 N N . ASN A 1 151 ? -66.084 4.599 82.896 1.00 86.88 151 ASN A N 1
ATOM 1240 C CA . ASN A 1 151 ? -65.704 4.403 84.294 1.00 86.88 151 ASN A CA 1
ATOM 1241 C C . ASN A 1 151 ? -65.821 5.700 85.109 1.00 86.88 151 ASN A C 1
ATOM 1243 O O . ASN A 1 151 ? -66.297 5.677 86.247 1.00 86.88 151 ASN A O 1
ATOM 1247 N N . GLY A 1 152 ? -65.436 6.842 84.532 1.00 83.25 152 GLY A N 1
ATOM 1248 C CA . GLY A 1 152 ? -65.605 8.163 85.136 1.00 83.25 152 GLY A CA 1
ATOM 1249 C C . GLY A 1 152 ? -67.075 8.515 85.385 1.00 83.25 152 GLY A C 1
ATOM 1250 O O . GLY A 1 152 ? -67.420 8.932 86.491 1.00 83.25 152 GLY A O 1
ATOM 1251 N N . LYS A 1 153 ? -67.956 8.275 84.400 1.00 83.94 153 LYS A N 1
ATOM 1252 C CA . LYS A 1 153 ? -69.417 8.447 84.540 1.00 83.94 153 LYS A CA 1
ATOM 1253 C C . LYS A 1 153 ? -70.018 7.512 85.600 1.00 83.94 153 LYS A C 1
ATOM 1255 O O . LYS A 1 153 ? -70.958 7.893 86.295 1.00 83.94 153 LYS A O 1
ATOM 1260 N N . SER A 1 154 ? -69.504 6.288 85.728 1.00 77.00 154 SER A N 1
ATOM 1261 C CA . SER A 1 154 ? -69.958 5.329 86.744 1.00 77.00 154 SER A CA 1
ATOM 1262 C C . SER A 1 154 ? -69.530 5.757 88.152 1.00 77.00 154 SER A C 1
ATOM 1264 O O . SER A 1 154 ? -70.356 5.833 89.062 1.00 77.00 154 SER A O 1
ATOM 1266 N N . LYS A 1 155 ? -68.261 6.157 88.321 1.00 81.31 155 LYS A N 1
ATOM 1267 C CA . LYS A 1 155 ? -67.737 6.678 89.594 1.00 81.31 155 LYS A CA 1
ATOM 1268 C C . LYS A 1 155 ? -68.438 7.961 90.034 1.00 81.31 155 LYS A C 1
ATOM 1270 O O . LYS A 1 155 ? -68.705 8.107 91.225 1.00 81.31 155 LYS A O 1
ATOM 1275 N N . SER A 1 156 ? -68.759 8.875 89.114 1.00 76.12 156 SER A N 1
ATOM 1276 C CA . SER A 1 156 ? -69.509 10.090 89.456 1.00 76.12 156 SER A CA 1
ATOM 1277 C C . SER A 1 156 ? -70.926 9.759 89.933 1.00 76.12 156 SER A C 1
ATOM 1279 O O . SER A 1 156 ? -71.309 10.216 91.008 1.00 76.12 156 SER A O 1
ATOM 1281 N N . LYS A 1 157 ? -71.648 8.873 89.229 1.00 79.50 157 LYS A N 1
ATOM 1282 C CA . LYS A 1 157 ? -72.959 8.361 89.672 1.00 79.50 157 LYS A CA 1
ATOM 1283 C C . LYS A 1 157 ? -72.887 7.668 91.034 1.00 79.50 157 LYS A C 1
ATOM 1285 O O . LYS A 1 157 ? -73.777 7.839 91.862 1.00 79.50 157 LYS A O 1
ATOM 1290 N N . GLN A 1 158 ? -71.840 6.884 91.287 1.00 82.12 158 GLN A N 1
ATOM 1291 C CA . GLN A 1 158 ? -71.649 6.206 92.569 1.00 82.12 158 GLN A CA 1
ATOM 1292 C C . GLN A 1 158 ? -71.391 7.207 93.703 1.00 82.12 158 GLN A C 1
ATOM 1294 O O . GLN A 1 158 ? -72.004 7.103 94.764 1.00 82.12 158 GLN A O 1
ATOM 1299 N N . LYS A 1 159 ? -70.528 8.202 93.472 1.00 83.38 159 LYS A N 1
ATOM 1300 C CA . LYS A 1 159 ? -70.208 9.251 94.448 1.00 83.38 159 LYS A CA 1
ATOM 1301 C C . LYS A 1 159 ? -71.430 10.108 94.789 1.00 83.38 159 LYS A C 1
ATOM 1303 O O . LYS A 1 159 ? -71.635 10.444 95.950 1.00 83.38 159 LYS A O 1
ATOM 1308 N N . GLU A 1 160 ? -72.264 10.409 93.797 1.00 82.88 160 GLU A N 1
ATOM 1309 C CA . GLU A 1 160 ? -73.530 11.125 93.982 1.00 82.88 160 GLU A CA 1
ATOM 1310 C C . GLU A 1 160 ? -74.541 10.314 94.818 1.00 82.88 160 GLU A C 1
ATOM 1312 O O . GLU A 1 160 ? -75.196 10.855 95.712 1.00 82.88 160 GLU A O 1
ATOM 1317 N N . ARG A 1 161 ? -74.616 8.990 94.613 1.00 80.12 161 ARG A N 1
ATOM 1318 C CA . ARG A 1 161 ? -75.441 8.091 95.443 1.00 80.12 161 ARG A CA 1
ATOM 1319 C C . ARG A 1 161 ? -74.959 8.021 96.892 1.00 80.12 161 ARG A C 1
ATOM 1321 O O . ARG A 1 161 ? -75.786 8.078 97.797 1.00 80.12 161 ARG A O 1
ATOM 1328 N N . LEU A 1 162 ? -73.648 7.923 97.111 1.00 82.81 162 LEU A N 1
ATOM 1329 C CA . LEU A 1 162 ? -73.043 7.898 98.448 1.00 82.81 162 LEU A CA 1
ATOM 1330 C C . LEU A 1 162 ? -73.297 9.201 99.216 1.00 82.81 162 LEU A C 1
ATOM 1332 O O . LEU A 1 162 ? -73.755 9.143 100.352 1.00 82.81 162 LEU A O 1
ATOM 1336 N N . SER A 1 163 ? -73.112 10.367 98.588 1.00 80.50 163 SER A N 1
ATOM 1337 C CA . SER A 1 163 ? -73.398 11.645 99.262 1.00 80.50 163 SER A CA 1
ATOM 1338 C C . SER A 1 163 ? -74.888 11.815 99.581 1.00 80.50 163 SER A C 1
ATOM 1340 O O . SER A 1 163 ? -75.255 12.375 100.615 1.00 80.50 163 SER A O 1
ATOM 1342 N N . THR A 1 164 ? -75.769 11.290 98.724 1.00 79.06 164 THR A N 1
ATOM 1343 C CA . THR A 1 164 ? -77.213 11.263 98.984 1.00 79.06 164 THR A CA 1
ATOM 1344 C C . THR A 1 164 ? -77.541 10.358 100.173 1.00 79.06 164 THR A C 1
ATOM 1346 O O . THR A 1 164 ? -78.334 10.741 101.030 1.00 79.06 164 THR A O 1
ATOM 1349 N N . GLN A 1 165 ? -76.907 9.185 100.269 1.00 81.94 165 GLN A N 1
ATOM 1350 C CA . GLN A 1 165 ? -77.072 8.283 101.413 1.00 81.94 165 GLN A CA 1
ATOM 1351 C C . GLN A 1 165 ? -76.571 8.903 102.722 1.00 81.94 165 GLN A C 1
ATOM 1353 O O . GLN A 1 165 ? -77.289 8.849 103.718 1.00 81.94 165 GLN A O 1
ATOM 1358 N N . GLU A 1 166 ? -75.402 9.547 102.725 1.00 85.31 166 GLU A N 1
ATOM 1359 C CA . GLU A 1 166 ? -74.883 10.268 103.897 1.00 85.31 166 GLU A CA 1
ATOM 1360 C C . GLU A 1 166 ? -75.843 11.376 104.353 1.00 85.31 166 GLU A C 1
ATOM 1362 O O . GLU A 1 166 ? -76.133 11.501 105.543 1.00 85.31 166 GLU A O 1
ATOM 1367 N N . ARG A 1 167 ? -76.409 12.141 103.407 1.00 85.12 167 ARG A N 1
ATOM 1368 C CA . ARG A 1 167 ? -77.441 13.148 103.704 1.00 85.12 167 ARG A CA 1
ATOM 1369 C C . ARG A 1 167 ? -78.682 12.535 104.355 1.00 85.12 167 ARG A C 1
ATOM 1371 O O . ARG A 1 167 ? -79.189 13.099 105.319 1.00 85.12 167 ARG A O 1
ATOM 1378 N N . ILE A 1 168 ? -79.156 11.388 103.863 1.00 85.56 168 ILE A N 1
ATOM 1379 C CA . ILE A 1 168 ? -80.312 10.678 104.437 1.00 85.56 168 ILE A CA 1
ATOM 1380 C C . ILE A 1 168 ? -80.012 10.192 105.86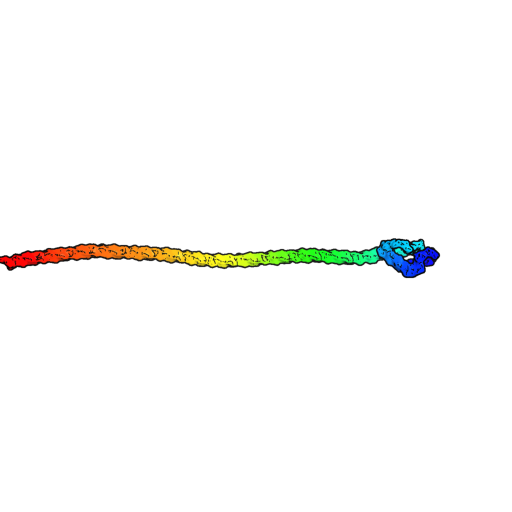1 1.00 85.56 168 ILE A C 1
ATOM 1382 O O . ILE A 1 168 ? -80.857 10.343 106.743 1.00 85.56 168 ILE A O 1
ATOM 1386 N N . ILE A 1 169 ? -78.822 9.628 106.099 1.00 87.50 169 ILE A N 1
ATOM 1387 C CA . ILE A 1 169 ? -78.405 9.164 107.432 1.00 87.50 169 ILE A CA 1
ATOM 1388 C C . ILE A 1 169 ? -78.380 10.334 108.415 1.00 87.50 169 ILE A C 1
ATOM 1390 O O . ILE A 1 169 ? -78.976 10.233 109.484 1.00 87.50 169 ILE A O 1
ATOM 1394 N N . LYS A 1 170 ? -77.783 11.464 108.024 1.00 85.94 170 LYS A N 1
ATOM 1395 C CA . LYS A 1 170 ? -77.711 12.659 108.869 1.00 85.94 170 LYS A CA 1
ATOM 1396 C C . LYS A 1 170 ? -79.098 13.185 109.256 1.00 85.94 170 LYS A C 1
ATOM 1398 O O . LYS A 1 170 ? -79.364 13.401 110.430 1.00 85.94 170 LYS A O 1
ATOM 1403 N N . ILE A 1 171 ? -80.019 13.285 108.292 1.00 84.88 171 ILE A N 1
ATOM 1404 C CA . ILE A 1 171 ? -81.419 13.671 108.556 1.00 84.88 171 ILE A CA 1
ATOM 1405 C C . ILE A 1 171 ? -82.083 12.697 109.540 1.00 84.88 171 ILE A C 1
ATOM 1407 O O . ILE A 1 171 ? -82.829 13.107 110.429 1.00 84.88 171 ILE A O 1
ATOM 1411 N N . ARG A 1 172 ? -81.830 11.392 109.392 1.00 83.19 172 ARG A N 1
ATOM 1412 C CA . ARG A 1 172 ? -82.387 10.373 110.286 1.00 83.19 172 ARG A CA 1
ATOM 1413 C C . ARG A 1 172 ? -81.857 10.513 111.716 1.00 83.19 172 ARG A C 1
ATOM 1415 O O . ARG A 1 172 ? -82.641 10.359 112.650 1.00 83.19 172 ARG A O 1
ATOM 1422 N N . GLU A 1 173 ? -80.568 10.795 111.890 1.00 84.31 173 GLU A N 1
ATOM 1423 C CA . GLU A 1 173 ? -79.968 11.073 113.202 1.00 84.31 173 GLU A CA 1
ATOM 1424 C C . GLU A 1 173 ? -80.546 12.342 113.836 1.00 84.31 173 GLU A C 1
ATOM 1426 O O . GLU A 1 173 ? -80.927 12.309 115.007 1.00 84.31 173 GLU A O 1
ATOM 1431 N N . ASP A 1 174 ? -80.704 13.416 113.057 1.00 85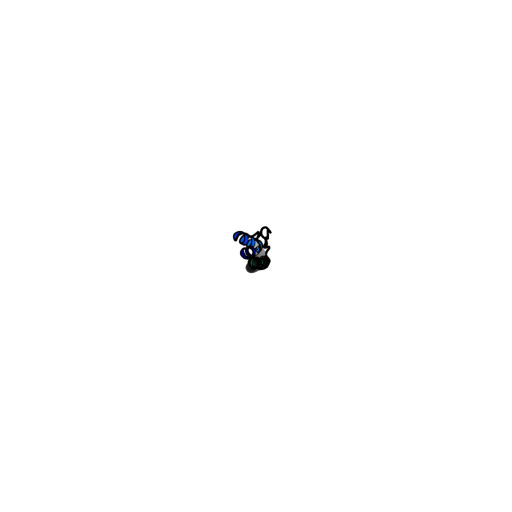.62 174 ASP A N 1
ATOM 1432 C CA . ASP A 1 174 ? -81.322 14.665 113.518 1.00 85.62 174 ASP A CA 1
ATOM 1433 C C . ASP A 1 174 ? -82.754 14.418 114.040 1.00 85.62 174 ASP A C 1
ATOM 1435 O O . ASP A 1 174 ? -83.102 14.844 115.143 1.00 85.62 174 ASP A O 1
ATOM 1439 N N . ILE A 1 175 ? -83.568 13.636 113.315 1.00 82.25 175 ILE A N 1
ATOM 1440 C CA . ILE A 1 175 ? -84.930 13.250 113.740 1.00 82.25 175 ILE A CA 1
ATOM 1441 C C . ILE A 1 175 ? -84.916 12.425 115.039 1.00 82.25 175 ILE A C 1
ATOM 1443 O O . ILE A 1 175 ? -85.770 12.616 115.910 1.00 82.25 175 ILE A O 1
ATOM 1447 N N . LEU A 1 176 ? -83.976 11.484 115.180 1.00 76.94 176 LEU A N 1
ATOM 1448 C CA . LEU A 1 176 ? -83.870 10.625 116.365 1.00 76.94 176 LEU A CA 1
ATOM 1449 C C . LEU A 1 176 ? -83.433 11.410 117.610 1.00 76.94 176 LEU A C 1
ATOM 1451 O O . LEU A 1 176 ? -83.965 11.165 118.695 1.00 76.94 176 LEU A O 1
ATOM 1455 N N . ASN A 1 177 ? -82.527 12.377 117.459 1.00 75.81 177 ASN A N 1
ATOM 1456 C CA . ASN A 1 177 ? -82.114 13.269 118.543 1.00 75.81 177 ASN A CA 1
ATOM 1457 C C . ASN A 1 177 ? -83.237 14.236 118.951 1.00 75.81 177 ASN A C 1
ATOM 1459 O O . ASN A 1 177 ? -83.438 14.457 120.145 1.00 75.81 177 ASN A O 1
ATOM 1463 N N . SER A 1 178 ? -84.043 14.730 118.003 1.00 72.75 178 SER A N 1
ATOM 1464 C CA . SER A 1 178 ? -85.248 15.515 118.319 1.00 72.75 178 SER A CA 1
ATOM 1465 C C . SER A 1 178 ? -86.314 14.731 119.096 1.00 72.75 178 SER A C 1
ATOM 1467 O O . SER A 1 178 ? -87.053 15.340 119.860 1.00 72.75 178 SER A O 1
ATOM 1469 N N . ARG A 1 179 ? -86.390 13.398 118.956 1.00 67.94 179 ARG A N 1
ATOM 1470 C CA . ARG A 1 179 ? -87.312 12.548 119.740 1.00 67.94 179 ARG A CA 1
ATOM 1471 C C . ARG A 1 179 ? -86.802 12.157 121.129 1.00 67.94 179 ARG A C 1
ATOM 1473 O O . ARG A 1 179 ? -87.612 11.761 121.952 1.00 67.94 179 ARG A O 1
ATOM 1480 N N . LYS A 1 180 ? -85.492 12.218 121.390 1.00 61.31 180 LYS A N 1
ATOM 1481 C CA . LYS A 1 180 ? -84.907 11.940 122.719 1.00 61.31 180 LYS A CA 1
ATOM 1482 C C . LYS A 1 180 ? -84.938 13.144 123.670 1.00 61.31 180 LYS A C 1
ATOM 1484 O O . LYS A 1 180 ? -84.720 12.960 124.860 1.00 61.31 180 LYS A O 1
ATOM 1489 N N . ASN A 1 181 ? -85.190 14.345 123.145 1.00 57.66 181 ASN A N 1
ATOM 1490 C CA . ASN A 1 181 ? -85.286 15.601 123.900 1.00 57.66 181 ASN A CA 1
ATOM 1491 C C . ASN A 1 181 ? -86.747 16.071 124.104 1.00 57.66 181 ASN A C 1
ATOM 1493 O O . ASN A 1 181 ? -86.980 17.252 124.362 1.00 57.66 181 ASN A O 1
ATOM 1497 N N . GLN A 1 182 ? -87.711 15.155 123.970 1.00 53.97 182 GLN A N 1
ATOM 1498 C CA . GLN A 1 182 ? -89.112 15.278 124.394 1.00 53.97 182 GLN A CA 1
ATOM 1499 C C . GLN A 1 182 ? -89.396 14.211 125.447 1.00 53.97 182 GLN A C 1
ATOM 1501 O O . GLN A 1 182 ? -90.185 14.512 126.365 1.00 53.97 182 GLN A O 1
#

Sequence (182 aa):
MYFAEKEFVDDSQIQNIPQAIWWAIITITTVGYGDYVPKSLLGKFIGVLSLIFGVLLLSLPVAIIGNKFQEIYLQNKNEETKKARKNAKTHYNQIQNQNEKEIYRIILKLNELEQVNEKIEQCLKDNQFLYRSISRDAQSMIDKIEINRENGKSKSKQKERLSTQERIIKIREDILNSRKNQ

pLDDT: mean 90.68, std 7.06, range [53.97, 97.69]

Foldseek 3Di:
DLVQQVVADPPALNPDPVSVVVQLVCLLVVVCPVSGQRPGPVSVVVSVVSNVVSCVVVVVVVVVVVVVVVVVVVVVVVVVVVVVVVVVVVVVVVVVVVVVVVVVVVVVVVVVVVVVVVVVVVVVVVVVVVVVVVVVVVVVVVVVVVVVVVVVVVVVVVVVVVVVVVVVVVVVVVVVVVVVVD

Organism: Paramecium octaurelia (NCBI:txid43137)